Protein AF-A0A0A9W1U1-F1 (afdb_monomer_lite)

Structure (mmCIF, N/CA/C/O backbone):
data_AF-A0A0A9W1U1-F1
#
_entry.id   AF-A0A0A9W1U1-F1
#
loop_
_atom_site.group_PDB
_atom_site.id
_atom_site.type_symbol
_atom_site.label_atom_id
_atom_site.label_alt_id
_atom_site.label_comp_id
_atom_si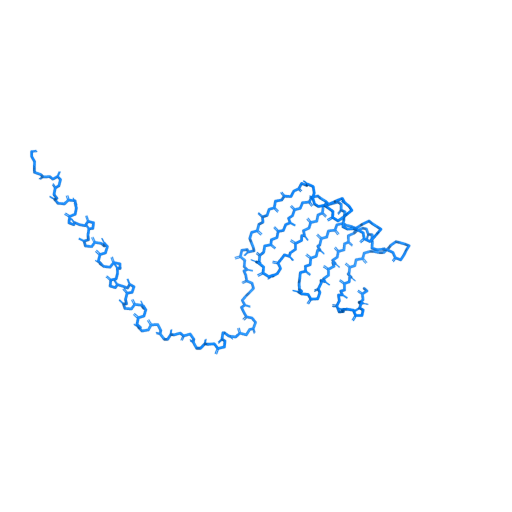te.label_asym_id
_atom_site.label_entity_id
_atom_site.label_seq_id
_atom_site.pdbx_PDB_ins_code
_atom_site.Cartn_x
_atom_site.Cartn_y
_atom_site.Cartn_z
_atom_site.occupancy
_atom_site.B_iso_or_equiv
_atom_site.auth_seq_id
_atom_site.auth_comp_id
_atom_site.auth_asym_id
_atom_site.auth_atom_id
_atom_site.pdbx_PDB_model_num
ATOM 1 N N . MET A 1 1 ? -5.567 1.211 -14.282 1.00 92.06 1 MET A N 1
ATOM 2 C CA . MET A 1 1 ? -5.688 -0.222 -14.624 1.00 92.06 1 MET A CA 1
ATOM 3 C C . MET A 1 1 ? -6.466 -0.933 -13.531 1.00 92.06 1 MET A C 1
ATOM 5 O O . MET A 1 1 ? -6.040 -0.887 -12.383 1.00 92.06 1 MET A O 1
ATOM 9 N N . TRP A 1 2 ? -7.588 -1.561 -13.879 1.00 95.44 2 TRP A N 1
ATOM 10 C CA . TRP A 1 2 ? -8.345 -2.432 -12.977 1.00 95.44 2 TRP A CA 1
ATOM 11 C C . TRP A 1 2 ? -7.936 -3.881 -13.218 1.00 95.44 2 TRP A C 1
ATOM 13 O O . TRP A 1 2 ? -7.803 -4.301 -14.366 1.00 95.44 2 TRP A O 1
ATOM 23 N N . TYR A 1 3 ? -7.729 -4.633 -12.146 1.00 93.00 3 TYR A N 1
ATOM 24 C CA . TYR A 1 3 ? -7.336 -6.035 -12.207 1.00 93.00 3 TYR A CA 1
ATOM 25 C C . TYR A 1 3 ? -8.521 -6.943 -11.865 1.00 93.00 3 TYR A C 1
ATOM 27 O O . TYR A 1 3 ? -9.440 -6.553 -11.144 1.00 93.00 3 TYR A O 1
ATOM 35 N N . ALA A 1 4 ? -8.495 -8.185 -12.358 1.00 94.50 4 ALA A N 1
ATOM 36 C CA . ALA A 1 4 ? -9.570 -9.159 -12.139 1.00 94.50 4 ALA A CA 1
ATOM 37 C C . ALA A 1 4 ? -9.830 -9.456 -10.647 1.00 94.50 4 ALA A C 1
ATOM 39 O O . ALA A 1 4 ? -10.953 -9.752 -10.247 1.00 94.50 4 ALA A O 1
ATOM 40 N N . ASN A 1 5 ? -8.804 -9.315 -9.805 1.00 92.19 5 ASN A N 1
ATOM 41 C CA . ASN A 1 5 ? -8.876 -9.457 -8.347 1.00 92.19 5 ASN A CA 1
ATOM 42 C C . ASN A 1 5 ? -9.464 -8.219 -7.630 1.00 92.19 5 ASN A C 1
ATOM 44 O O . ASN A 1 5 ? -9.359 -8.125 -6.408 1.00 92.19 5 ASN A O 1
ATOM 48 N N . LYS A 1 6 ? -10.059 -7.269 -8.368 1.00 94.62 6 LYS A N 1
ATOM 49 C CA . LYS A 1 6 ? -10.633 -6.013 -7.855 1.00 94.62 6 LYS A CA 1
ATOM 50 C C . LYS A 1 6 ? -9.614 -5.060 -7.220 1.00 94.62 6 LYS A C 1
ATOM 52 O O . LYS A 1 6 ? -10.016 -4.077 -6.603 1.00 94.62 6 LYS A O 1
ATOM 57 N N . THR A 1 7 ? -8.312 -5.308 -7.375 1.00 96.25 7 THR A N 1
ATOM 58 C CA . THR A 1 7 ? -7.300 -4.283 -7.101 1.00 96.25 7 THR A CA 1
ATOM 59 C C . THR A 1 7 ? -7.230 -3.327 -8.280 1.00 96.25 7 THR A C 1
ATOM 61 O O . THR A 1 7 ? -7.593 -3.675 -9.409 1.00 96.25 7 THR A O 1
ATOM 64 N N . TYR A 1 8 ? -6.735 -2.120 -8.050 1.00 97.31 8 TYR A N 1
ATOM 65 C CA . TYR A 1 8 ? -6.488 -1.194 -9.143 1.00 97.31 8 TYR A CA 1
ATOM 66 C C . TYR A 1 8 ? -5.228 -0.378 -8.914 1.00 97.31 8 TYR A C 1
ATOM 68 O O . TYR A 1 8 ? -4.794 -0.150 -7.786 1.00 97.31 8 TYR A O 1
ATOM 76 N N . TYR A 1 9 ? -4.651 0.042 -10.031 1.00 97.44 9 TYR A N 1
ATOM 77 C CA . TYR A 1 9 ? -3.533 0.962 -10.078 1.00 97.44 9 TYR A CA 1
ATOM 78 C C . TYR A 1 9 ? -3.922 2.213 -10.854 1.00 97.44 9 TYR A C 1
ATOM 80 O O . TYR A 1 9 ? -4.486 2.126 -11.951 1.00 97.44 9 TYR A O 1
ATOM 88 N N . GLU A 1 10 ? -3.568 3.361 -10.307 1.00 97.81 10 GLU A N 1
ATOM 89 C CA . GLU A 1 10 ? -3.708 4.675 -10.912 1.00 97.81 10 GLU A CA 1
ATOM 90 C C . GLU A 1 10 ? -2.347 5.367 -10.867 1.00 97.81 10 GLU A C 1
ATOM 92 O O . GLU A 1 10 ? -1.801 5.610 -9.796 1.00 97.81 10 GLU A O 1
ATOM 97 N N . GLY A 1 11 ? -1.765 5.658 -12.023 1.00 96.88 11 GLY A N 1
ATOM 98 C CA . GLY A 1 11 ? -0.430 6.237 -12.092 1.00 96.88 11 GLY A CA 1
ATOM 99 C C . GLY A 1 11 ? 0.207 6.031 -13.451 1.00 96.88 11 GLY A C 1
ATOM 100 O O . GLY A 1 11 ? -0.455 5.617 -14.410 1.00 96.88 11 GLY A O 1
ATOM 101 N N . ASN A 1 12 ? 1.501 6.318 -13.520 1.00 96.25 12 ASN A N 1
ATOM 102 C CA . ASN A 1 12 ? 2.233 6.267 -14.773 1.00 96.25 12 ASN A CA 1
ATOM 103 C C . ASN A 1 12 ? 2.650 4.829 -15.117 1.00 96.25 12 ASN A C 1
ATOM 105 O O . ASN A 1 12 ? 2.901 3.979 -14.259 1.00 96.25 12 ASN A O 1
ATOM 109 N N . PHE A 1 13 ? 2.741 4.569 -16.417 1.00 96.94 13 PHE A N 1
ATOM 110 C CA . PHE A 1 13 ? 3.201 3.299 -16.958 1.00 96.94 13 PHE A CA 1
ATOM 111 C C . PHE A 1 13 ? 4.421 3.523 -17.844 1.00 96.94 13 PHE A C 1
ATOM 113 O O . PHE A 1 13 ? 4.514 4.527 -18.548 1.00 96.94 13 PHE A O 1
ATOM 120 N N . TYR A 1 14 ? 5.344 2.566 -17.823 1.00 97.44 14 TYR A N 1
ATOM 121 C CA . TYR A 1 14 ? 6.471 2.484 -18.743 1.00 97.44 14 TYR A CA 1
ATOM 122 C C . TYR A 1 14 ? 6.710 1.016 -19.106 1.00 97.44 14 TYR A C 1
ATOM 124 O O . TYR A 1 14 ? 6.876 0.185 -18.213 1.00 97.44 14 TYR A O 1
ATOM 132 N N . ASN A 1 15 ? 6.710 0.691 -20.404 1.00 96.50 15 ASN A N 1
ATOM 133 C CA . ASN A 1 15 ? 6.793 -0.684 -20.921 1.00 96.50 15 ASN A CA 1
ATOM 134 C C . ASN A 1 15 ? 5.796 -1.642 -20.240 1.00 96.50 15 ASN A C 1
ATOM 136 O O . ASN A 1 15 ? 6.197 -2.681 -19.716 1.00 96.50 15 ASN A O 1
ATOM 140 N N . ASP A 1 16 ? 4.520 -1.247 -20.179 1.00 95.69 16 ASP A N 1
ATOM 141 C CA . ASP A 1 16 ? 3.422 -1.995 -19.537 1.00 95.69 16 ASP A CA 1
ATOM 142 C C . ASP A 1 16 ? 3.623 -2.305 -18.044 1.00 95.69 16 ASP A C 1
ATOM 144 O O . ASP A 1 16 ? 2.928 -3.140 -17.461 1.00 95.69 16 ASP A O 1
ATOM 148 N N . LYS A 1 17 ? 4.558 -1.606 -17.393 1.00 97.25 17 LYS A N 1
ATOM 149 C CA . LYS A 1 17 ? 4.834 -1.724 -15.961 1.00 97.25 17 LYS A CA 1
ATOM 150 C C . LYS A 1 17 ? 4.529 -0.425 -15.234 1.00 97.25 17 LYS A C 1
ATOM 152 O O . LYS A 1 17 ? 4.713 0.654 -15.793 1.00 97.25 17 LYS A O 1
ATOM 157 N N . HIS A 1 18 ? 4.125 -0.519 -13.969 1.00 97.62 18 HIS A N 1
ATOM 158 C CA . HIS A 1 18 ? 4.000 0.638 -13.080 1.00 97.62 18 HIS A CA 1
ATOM 159 C C . HIS A 1 18 ? 5.348 1.332 -12.961 1.00 97.62 18 HIS A C 1
ATOM 161 O O . HIS A 1 18 ? 6.375 0.687 -12.703 1.00 97.62 18 HIS A O 1
ATOM 167 N N . HIS A 1 19 ? 5.341 2.643 -13.154 1.00 98.25 19 HIS A N 1
ATOM 168 C CA . HIS A 1 19 ? 6.543 3.456 -13.123 1.00 98.25 19 HIS A CA 1
ATOM 169 C C . HIS A 1 19 ? 6.213 4.879 -12.668 1.00 98.25 19 HIS A C 1
ATOM 171 O O . HIS A 1 19 ? 5.088 5.332 -12.830 1.00 98.25 19 HIS A O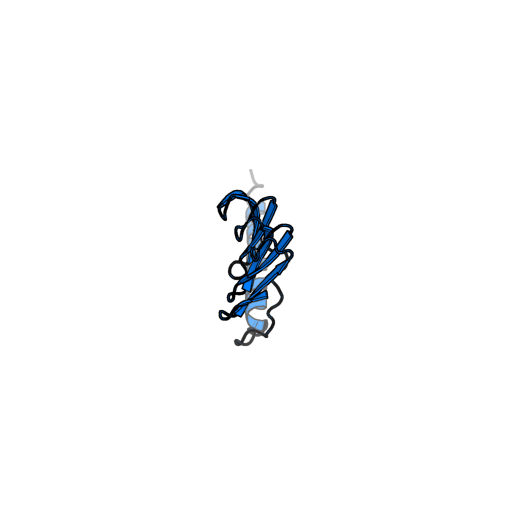 1
ATOM 177 N N . GLY A 1 20 ? 7.179 5.612 -12.117 1.00 97.56 20 GLY A N 1
ATOM 178 C CA . GLY A 1 20 ? 6.956 6.983 -11.655 1.00 97.56 20 GLY A CA 1
ATOM 179 C C . GLY A 1 20 ? 5.996 7.039 -10.465 1.00 97.56 20 GLY A C 1
ATOM 180 O O . GLY A 1 20 ? 6.015 6.162 -9.614 1.00 97.56 20 GLY A O 1
ATOM 181 N N . ARG A 1 21 ? 5.163 8.076 -10.359 1.00 97.88 21 ARG A N 1
ATOM 182 C CA . ARG A 1 21 ? 4.230 8.219 -9.227 1.00 97.88 21 ARG A CA 1
ATOM 183 C C . ARG A 1 21 ? 2.930 7.464 -9.486 1.00 97.88 21 ARG A C 1
ATOM 185 O O . ARG A 1 21 ? 2.377 7.545 -10.581 1.00 97.88 21 ARG A O 1
ATOM 192 N N . GLY A 1 22 ? 2.426 6.778 -8.463 1.00 97.88 22 GLY A N 1
ATOM 193 C CA . GLY A 1 22 ? 1.160 6.064 -8.557 1.00 97.88 22 GLY A CA 1
ATOM 194 C C . GLY A 1 22 ? 0.560 5.638 -7.222 1.00 97.88 22 GLY A C 1
ATOM 195 O O . GLY A 1 22 ? 1.235 5.544 -6.193 1.00 97.88 22 GLY A O 1
ATOM 196 N N . LEU A 1 23 ? -0.734 5.357 -7.286 1.00 97.88 23 LEU A N 1
ATOM 197 C CA . LEU A 1 23 ? -1.594 4.795 -6.262 1.00 97.88 23 LEU A CA 1
ATOM 198 C C . LEU A 1 23 ? -1.923 3.349 -6.643 1.00 97.88 23 LEU A C 1
ATOM 200 O O . LEU A 1 23 ? -2.448 3.085 -7.721 1.00 97.88 23 LEU A O 1
ATOM 204 N N . PHE A 1 24 ? -1.677 2.417 -5.731 1.00 98.00 24 PHE A N 1
ATOM 205 C CA . PHE A 1 24 ? -2.168 1.046 -5.838 1.00 98.00 24 PHE A CA 1
ATOM 206 C C . PHE A 1 24 ? -3.102 0.757 -4.675 1.00 98.00 24 PHE A C 1
ATOM 208 O O . PHE A 1 24 ? -2.706 0.903 -3.517 1.00 98.00 24 PHE A O 1
ATOM 215 N N . VAL A 1 25 ? -4.324 0.332 -4.978 1.00 97.50 25 VAL A N 1
ATOM 216 C CA . VAL A 1 25 ? -5.338 -0.025 -3.984 1.00 97.50 25 VAL A CA 1
ATOM 217 C C . VAL A 1 25 ? -5.592 -1.520 -4.035 1.00 97.50 25 VAL A C 1
ATOM 219 O O . VAL A 1 25 ? -5.953 -2.081 -5.073 1.00 97.50 25 VAL A O 1
ATOM 222 N N . TYR A 1 26 ? -5.392 -2.158 -2.888 1.00 96.12 26 TYR A N 1
ATOM 223 C CA . TYR A 1 26 ? -5.633 -3.573 -2.668 1.00 96.12 26 TYR A CA 1
ATOM 224 C C . TYR A 1 26 ? -7.113 -3.821 -2.357 1.00 96.12 26 TYR A C 1
ATOM 226 O O . TYR A 1 26 ? -7.837 -2.941 -1.896 1.00 96.12 26 TYR A O 1
ATOM 234 N N . VAL A 1 27 ? -7.562 -5.059 -2.561 1.00 95.31 27 VAL A N 1
ATOM 235 C CA . VAL A 1 27 ? -8.965 -5.458 -2.369 1.00 95.31 27 VAL A CA 1
ATOM 236 C C . VAL A 1 27 ? -9.427 -5.306 -0.918 1.00 95.31 27 VAL A C 1
ATOM 238 O O . VAL A 1 27 ? -10.596 -5.043 -0.662 1.00 95.31 27 VAL A O 1
ATOM 241 N N . ASN A 1 28 ? -8.502 -5.424 0.035 1.00 91.38 28 ASN A N 1
ATOM 242 C CA . ASN A 1 28 ? -8.759 -5.223 1.461 1.00 91.38 28 ASN A CA 1
ATOM 243 C C . ASN A 1 28 ? -8.787 -3.736 1.868 1.00 91.38 28 ASN A C 1
ATOM 245 O O . ASN A 1 28 ? -8.852 -3.429 3.053 1.00 91.38 28 ASN A O 1
ATOM 249 N N . GLY A 1 29 ? -8.695 -2.813 0.909 1.00 92.44 29 GLY A N 1
ATOM 250 C CA . GLY A 1 29 ? -8.675 -1.373 1.145 1.00 92.44 29 GLY A CA 1
ATOM 251 C C . GLY A 1 29 ? -7.296 -0.809 1.479 1.00 92.44 29 GLY A C 1
ATOM 252 O O . GLY A 1 29 ? -7.115 0.407 1.361 1.00 92.44 29 GLY A O 1
ATOM 253 N N . ASN A 1 30 ? -6.310 -1.649 1.827 1.00 95.00 30 ASN A N 1
ATOM 254 C CA . ASN A 1 30 ? -4.930 -1.189 1.969 1.00 95.00 30 ASN A CA 1
ATOM 255 C C . ASN A 1 30 ? -4.499 -0.508 0.677 1.00 95.00 30 ASN A C 1
ATOM 257 O O . ASN A 1 30 ? -4.965 -0.839 -0.416 1.00 95.00 30 ASN A O 1
ATOM 261 N N . ARG A 1 31 ? -3.600 0.462 0.789 1.00 97.00 31 ARG A N 1
ATOM 262 C CA . ARG A 1 31 ? -3.133 1.182 -0.392 1.00 97.00 31 ARG A CA 1
ATOM 263 C C . ARG A 1 31 ? -1.708 1.653 -0.237 1.00 97.00 31 ARG A C 1
ATOM 265 O O . ARG A 1 31 ? -1.269 1.973 0.862 1.00 97.00 31 ARG A O 1
ATOM 272 N N . TYR A 1 32 ? -1.012 1.729 -1.357 1.00 97.94 32 TYR A N 1
ATOM 273 C CA . TYR A 1 32 ? 0.297 2.348 -1.453 1.00 97.94 32 TYR A CA 1
ATOM 274 C C . TYR A 1 32 ? 0.216 3.579 -2.345 1.00 97.94 32 TYR A C 1
ATOM 276 O O . TYR A 1 32 ? -0.346 3.510 -3.435 1.00 97.94 32 TYR A O 1
ATOM 284 N N . ILE A 1 33 ? 0.799 4.681 -1.886 1.00 98.00 33 ILE A N 1
ATOM 285 C CA . ILE A 1 33 ? 0.944 5.925 -2.639 1.00 98.00 33 ILE A CA 1
ATOM 286 C C . ILE A 1 33 ? 2.420 6.277 -2.637 1.00 98.00 33 ILE A C 1
ATOM 288 O O . ILE A 1 33 ? 2.994 6.498 -1.573 1.00 98.00 33 ILE A O 1
ATOM 292 N N . GLY A 1 34 ? 3.042 6.345 -3.804 1.00 97.81 34 GLY A N 1
ATOM 293 C CA . GLY A 1 34 ? 4.465 6.648 -3.873 1.00 97.81 34 GLY A CA 1
ATOM 294 C C . GLY A 1 34 ? 5.046 6.451 -5.253 1.00 97.81 34 GLY A C 1
ATOM 295 O O . GLY A 1 34 ? 4.328 6.449 -6.258 1.00 97.81 34 GLY A O 1
ATOM 296 N N . GLU A 1 35 ? 6.362 6.310 -5.285 1.00 98.19 35 GLU A N 1
ATOM 297 C CA . GLU A 1 35 ? 7.091 6.011 -6.504 1.00 98.19 35 GLU A CA 1
ATOM 298 C C . GLU A 1 35 ? 7.065 4.509 -6.824 1.00 98.19 35 GLU A C 1
ATOM 300 O O . GLU A 1 35 ? 6.973 3.630 -5.967 1.00 98.19 35 GLU A O 1
ATOM 305 N N . TRP A 1 36 ? 7.123 4.216 -8.113 1.00 98.38 36 TRP A N 1
ATOM 306 C CA . TRP A 1 36 ? 7.062 2.892 -8.694 1.00 98.38 36 TRP A CA 1
ATOM 307 C C . TRP A 1 36 ? 8.193 2.749 -9.694 1.00 98.38 36 TRP A C 1
ATOM 309 O O . TRP A 1 36 ? 8.502 3.669 -10.455 1.00 98.38 36 TRP A O 1
ATOM 319 N N . ASN A 1 37 ? 8.794 1.568 -9.728 1.00 98.06 37 ASN A N 1
ATOM 320 C CA . ASN A 1 37 ? 9.769 1.216 -10.739 1.00 98.06 37 ASN A CA 1
ATOM 321 C C . ASN A 1 37 ? 9.594 -0.248 -11.141 1.00 98.06 37 ASN A C 1
ATOM 323 O O . ASN A 1 37 ? 9.807 -1.152 -10.334 1.00 98.06 37 ASN A O 1
ATOM 327 N N . ALA A 1 38 ? 9.216 -0.476 -12.400 1.00 96.81 38 ALA A N 1
ATOM 328 C CA . ALA A 1 38 ? 9.077 -1.801 -12.992 1.00 96.81 38 ALA A CA 1
ATOM 329 C C . ALA A 1 38 ? 8.144 -2.736 -12.192 1.00 96.81 38 ALA A C 1
ATOM 331 O O . ALA A 1 38 ? 8.496 -3.890 -11.967 1.00 96.81 38 ALA A O 1
ATOM 332 N N . ASN A 1 39 ? 6.957 -2.240 -11.808 1.00 97.50 39 ASN A N 1
ATOM 333 C CA . ASN A 1 39 ? 5.944 -2.906 -10.960 1.00 97.50 39 ASN A CA 1
ATOM 334 C C . ASN A 1 39 ? 6.264 -3.007 -9.465 1.00 97.50 39 ASN A C 1
ATOM 336 O O . ASN A 1 39 ? 5.426 -3.497 -8.714 1.00 97.50 39 ASN A O 1
ATOM 340 N N . TYR A 1 40 ? 7.419 -2.523 -9.018 1.00 97.94 40 TYR A N 1
ATOM 341 C CA . TYR A 1 40 ? 7.765 -2.528 -7.602 1.00 97.94 40 TYR A CA 1
ATOM 342 C C . TYR A 1 40 ? 7.589 -1.148 -6.982 1.00 97.94 40 TYR A C 1
ATOM 344 O O . TYR A 1 40 ? 7.913 -0.137 -7.612 1.00 97.94 40 TYR A O 1
ATOM 352 N N . LYS A 1 41 ? 7.170 -1.108 -5.717 1.00 97.81 41 LYS A N 1
ATOM 353 C CA . LYS A 1 41 ? 7.232 0.098 -4.888 1.00 97.81 41 LYS A CA 1
ATOM 354 C C . LYS A 1 41 ? 8.690 0.530 -4.762 1.00 97.81 41 LYS A C 1
ATOM 356 O O . LYS A 1 41 ? 9.571 -0.280 -4.435 1.00 97.81 41 LYS A O 1
ATOM 361 N N . HIS A 1 42 ? 8.950 1.799 -5.038 1.00 98.00 42 HIS A N 1
ATOM 362 C CA . HIS A 1 42 ? 10.287 2.373 -5.050 1.00 98.00 42 HIS A CA 1
ATOM 363 C C . HIS A 1 42 ? 10.278 3.799 -4.492 1.00 98.00 42 HIS A C 1
ATOM 365 O O . HIS A 1 42 ? 9.211 4.347 -4.248 1.00 98.00 42 HIS A O 1
ATOM 371 N N . GLY A 1 43 ? 11.455 4.385 -4.265 1.00 97.56 43 GLY A N 1
ATOM 372 C CA . GLY A 1 43 ? 11.589 5.784 -3.857 1.00 97.56 43 GLY A CA 1
ATOM 373 C C . GLY A 1 43 ? 10.810 6.119 -2.584 1.00 97.56 43 GLY A C 1
ATOM 374 O O . GLY A 1 43 ? 10.623 5.275 -1.706 1.00 97.56 43 GLY A O 1
ATOM 375 N N . PHE A 1 44 ? 10.346 7.360 -2.460 1.00 98.00 44 PHE A N 1
ATOM 376 C CA . PHE A 1 44 ? 9.517 7.754 -1.322 1.00 98.00 44 PHE A CA 1
ATOM 377 C C . PHE A 1 44 ? 8.057 7.329 -1.510 1.00 98.00 44 PHE A C 1
ATOM 379 O O . PHE A 1 44 ? 7.456 7.528 -2.567 1.00 98.00 44 PHE A O 1
ATOM 386 N N . GLY A 1 45 ? 7.461 6.774 -0.452 1.00 97.50 45 GLY A N 1
ATOM 387 C CA . GLY A 1 45 ? 6.061 6.369 -0.477 1.00 97.50 45 GLY A CA 1
ATOM 388 C C . GLY A 1 45 ? 5.458 6.089 0.893 1.00 97.50 45 GLY A C 1
ATOM 389 O O . GLY A 1 45 ? 6.156 5.903 1.893 1.00 97.50 45 GLY A O 1
ATOM 390 N N . ALA A 1 46 ? 4.131 6.040 0.912 1.00 97.44 46 ALA A N 1
ATOM 391 C CA . ALA A 1 46 ? 3.293 5.786 2.068 1.00 97.44 46 ALA A CA 1
ATOM 392 C C . ALA A 1 46 ? 2.410 4.557 1.825 1.00 97.44 46 ALA A C 1
ATOM 394 O O . ALA A 1 46 ? 1.665 4.491 0.846 1.00 97.44 46 ALA A O 1
ATOM 395 N N . TYR A 1 47 ? 2.471 3.597 2.741 1.00 97.25 47 TYR A N 1
ATOM 396 C CA . TYR A 1 47 ? 1.583 2.446 2.783 1.00 97.25 47 TYR A CA 1
ATOM 397 C C . TYR A 1 47 ? 0.549 2.633 3.893 1.00 97.25 47 TYR A C 1
ATOM 399 O O . TYR A 1 47 ? 0.899 2.863 5.048 1.00 97.25 47 TYR A O 1
ATOM 407 N N . TYR A 1 48 ? -0.725 2.535 3.537 1.00 95.38 48 TYR A N 1
ATOM 408 C CA . TYR A 1 48 ? -1.861 2.700 4.432 1.00 95.38 48 TYR A CA 1
ATOM 409 C C . TYR A 1 48 ? -2.402 1.319 4.797 1.00 95.38 48 TYR A C 1
ATOM 411 O O . TYR A 1 48 ? -2.933 0.609 3.938 1.00 95.38 48 TYR A O 1
ATOM 419 N N . TYR A 1 49 ? -2.277 0.976 6.074 1.00 92.88 49 TYR A N 1
ATOM 420 C CA . TYR A 1 49 ? -2.890 -0.185 6.706 1.00 92.88 49 TYR A CA 1
ATOM 421 C C . TYR A 1 49 ? -4.290 0.225 7.163 1.00 92.88 49 TYR A C 1
ATOM 423 O O . TYR A 1 49 ? -4.463 0.889 8.187 1.00 92.88 49 TYR A O 1
ATOM 431 N N . MET A 1 50 ? -5.295 -0.067 6.338 1.00 89.12 50 MET A N 1
ATOM 432 C CA . MET A 1 50 ? -6.677 0.349 6.595 1.00 89.12 50 MET A CA 1
ATOM 433 C C . MET A 1 50 ? -7.338 -0.462 7.710 1.00 89.12 50 MET A C 1
ATOM 435 O O . MET A 1 50 ? -8.267 0.027 8.345 1.00 89.12 50 MET A O 1
ATOM 439 N N . ASP A 1 51 ? -6.841 -1.668 7.965 1.00 87.12 51 ASP A N 1
ATOM 440 C CA . ASP A 1 51 ? -7.242 -2.544 9.062 1.00 87.12 51 ASP A CA 1
ATOM 441 C C . ASP A 1 51 ? -6.826 -1.988 10.432 1.00 87.12 51 ASP A C 1
ATOM 443 O O . ASP A 1 51 ? -7.656 -1.874 11.334 1.00 87.12 51 ASP A O 1
ATOM 447 N N . SER A 1 52 ? -5.559 -1.596 10.586 1.00 87.19 52 SER A N 1
ATOM 448 C CA . SER A 1 52 ? -5.036 -1.050 11.844 1.00 87.19 52 SER A CA 1
ATOM 449 C C . SER A 1 52 ? -5.222 0.464 11.972 1.00 87.19 52 SER A C 1
ATOM 451 O O . SER A 1 52 ? -5.139 1.011 13.072 1.00 87.19 52 SER A O 1
ATOM 453 N N . GLY A 1 53 ? -5.500 1.156 10.864 1.00 88.56 53 GLY A N 1
ATOM 454 C CA . GLY A 1 53 ? -5.530 2.615 10.821 1.00 88.56 53 GLY A CA 1
ATOM 455 C C . GLY A 1 53 ? -4.135 3.228 10.937 1.00 88.56 53 GLY A C 1
ATOM 456 O O . GLY A 1 53 ? -3.997 4.327 11.468 1.00 88.56 53 GLY A O 1
ATOM 457 N N . GLN A 1 54 ? -3.106 2.529 10.460 1.00 90.06 54 GLN A N 1
ATOM 458 C CA . GLN A 1 54 ? -1.716 2.975 10.514 1.00 90.06 54 GLN A CA 1
ATOM 459 C C . GLN A 1 54 ? -1.192 3.347 9.131 1.00 90.06 54 GLN A C 1
ATOM 461 O O . GLN A 1 54 ? -1.639 2.839 8.102 1.00 90.06 54 GLN A O 1
ATOM 466 N N . ILE A 1 55 ? -0.208 4.238 9.102 1.00 93.69 55 ILE A N 1
ATOM 467 C CA . ILE A 1 55 ? 0.500 4.633 7.891 1.00 93.69 55 ILE A CA 1
ATOM 468 C C . ILE A 1 55 ? 1.989 4.391 8.101 1.00 93.69 55 ILE A C 1
ATOM 470 O O . ILE A 1 55 ? 2.581 4.925 9.036 1.00 93.69 55 ILE A O 1
ATOM 474 N N . GLN A 1 56 ? 2.596 3.632 7.194 1.00 95.88 56 GLN A N 1
ATOM 475 C CA . GLN A 1 56 ? 4.042 3.490 7.086 1.00 95.88 56 GLN A CA 1
ATOM 476 C C . GLN A 1 56 ? 4.552 4.398 5.981 1.00 95.88 56 GLN A C 1
ATOM 478 O O . GLN A 1 56 ? 4.280 4.163 4.804 1.00 95.88 56 GLN A O 1
ATOM 483 N N . MET A 1 57 ? 5.301 5.428 6.348 1.00 96.31 57 MET A N 1
ATOM 484 C CA . MET A 1 57 ? 5.926 6.340 5.396 1.00 96.31 57 MET A CA 1
ATOM 485 C C . MET A 1 57 ? 7.423 6.097 5.377 1.00 96.31 57 MET A C 1
ATOM 487 O O . MET A 1 57 ? 8.029 5.925 6.431 1.00 96.31 57 MET A O 1
ATOM 491 N N . GLY A 1 58 ? 8.030 6.090 4.197 1.00 96.69 58 GLY A N 1
ATOM 492 C CA . GLY A 1 58 ? 9.461 5.865 4.104 1.00 96.69 58 GLY A CA 1
ATOM 493 C C . GLY A 1 58 ? 9.986 5.714 2.690 1.00 96.69 58 GLY A C 1
ATOM 494 O O . GLY A 1 58 ? 9.286 5.977 1.710 1.00 96.69 58 GLY A O 1
ATOM 495 N N . HIS A 1 59 ? 11.238 5.274 2.613 1.00 98.00 59 HIS A N 1
ATOM 496 C CA . HIS A 1 59 ? 11.911 4.943 1.365 1.00 98.00 59 HIS A CA 1
ATOM 497 C C . HIS A 1 59 ? 11.780 3.446 1.045 1.00 98.00 59 HIS A C 1
ATOM 499 O O . HIS A 1 59 ? 12.013 2.599 1.911 1.00 98.00 59 HIS A O 1
ATOM 505 N N . TRP A 1 60 ? 11.436 3.124 -0.199 1.00 97.69 60 TRP A N 1
ATOM 506 C CA . TRP A 1 60 ? 11.135 1.784 -0.692 1.00 97.69 60 TRP A CA 1
ATOM 507 C C . TRP A 1 60 ? 12.136 1.357 -1.768 1.00 97.69 60 TRP A C 1
ATOM 509 O O . TRP A 1 60 ? 12.493 2.120 -2.664 1.00 97.69 60 TRP A O 1
ATOM 519 N N . ILE A 1 61 ? 12.583 0.107 -1.709 1.00 97.69 61 ILE A N 1
ATOM 520 C CA . ILE A 1 61 ? 13.487 -0.502 -2.683 1.00 97.69 61 ILE A CA 1
ATOM 521 C C . ILE A 1 61 ? 12.941 -1.884 -3.024 1.00 97.69 61 ILE A C 1
ATOM 523 O O . ILE A 1 61 ? 13.023 -2.795 -2.208 1.00 97.69 61 ILE A O 1
ATOM 527 N N . LYS A 1 62 ? 12.390 -2.040 -4.236 1.00 96.62 62 LYS A N 1
ATOM 528 C CA . LYS A 1 62 ? 11.829 -3.309 -4.725 1.00 96.62 62 LYS A CA 1
ATOM 529 C C . LYS A 1 62 ? 10.842 -3.930 -3.724 1.00 96.62 62 LYS A C 1
ATOM 531 O O . LYS A 1 62 ? 11.043 -5.049 -3.277 1.00 96.62 62 LYS A O 1
ATOM 536 N N . ASP A 1 63 ? 9.826 -3.163 -3.327 1.00 96.94 63 ASP A N 1
ATOM 537 C CA . ASP A 1 63 ? 8.824 -3.518 -2.304 1.00 96.94 63 ASP A CA 1
ATOM 538 C C . ASP A 1 63 ? 9.296 -3.599 -0.847 1.00 96.94 63 ASP A C 1
ATOM 540 O O . ASP A 1 63 ? 8.449 -3.683 0.046 1.00 96.94 63 ASP A O 1
ATOM 544 N N . HIS A 1 64 ? 10.595 -3.476 -0.573 1.00 96.00 64 HIS A N 1
ATOM 545 C CA . HIS A 1 64 ? 11.121 -3.432 0.789 1.00 96.00 64 HIS A CA 1
ATOM 546 C C . HIS A 1 64 ? 11.229 -1.995 1.292 1.00 96.00 64 HIS A C 1
ATOM 548 O O . HIS A 1 64 ? 11.891 -1.159 0.678 1.00 96.00 64 HIS A O 1
ATOM 554 N N . CYS A 1 65 ? 10.601 -1.699 2.427 1.00 94.50 65 CYS A N 1
ATOM 555 C CA . CYS A 1 65 ? 10.746 -0.404 3.082 1.00 94.50 65 CYS A CA 1
ATOM 556 C C . CYS A 1 65 ? 12.035 -0.401 3.920 1.00 94.50 65 CYS A C 1
ATOM 558 O O . CYS A 1 65 ? 12.173 -1.233 4.813 1.00 94.50 65 CYS A O 1
ATOM 560 N N . VAL A 1 66 ? 12.983 0.492 3.616 1.00 94.56 66 VAL A N 1
ATOM 561 C CA . VAL A 1 66 ? 14.316 0.515 4.257 1.00 94.56 66 VAL A CA 1
ATOM 562 C C . VAL A 1 66 ? 14.426 1.551 5.374 1.00 94.56 66 VAL A C 1
ATOM 564 O O . VAL A 1 66 ? 14.920 1.238 6.448 1.00 94.56 66 VAL A O 1
ATOM 567 N N . ASN A 1 67 ? 13.911 2.762 5.150 1.00 91.62 67 ASN A N 1
ATOM 568 C CA . ASN A 1 67 ? 13.941 3.862 6.114 1.00 91.62 67 ASN A CA 1
ATOM 569 C C . ASN A 1 67 ? 12.517 4.367 6.280 1.00 91.62 67 ASN A C 1
ATOM 571 O O . ASN A 1 67 ? 12.037 5.107 5.420 1.00 91.62 67 ASN A O 1
ATOM 575 N N . SER A 1 68 ? 11.830 3.921 7.334 1.00 93.62 68 SER A N 1
ATOM 576 C CA . SER A 1 68 ? 10.414 4.226 7.529 1.00 93.62 68 SER A CA 1
ATOM 577 C C . SER A 1 68 ? 10.070 4.624 8.950 1.00 93.62 68 SER A C 1
ATOM 579 O O . SER A 1 68 ? 10.749 4.239 9.898 1.00 93.62 68 SER A O 1
ATOM 581 N N . TRP A 1 69 ? 8.981 5.370 9.074 1.00 92.50 69 TRP A N 1
ATOM 582 C CA . TRP A 1 69 ? 8.327 5.690 10.330 1.00 92.50 69 TRP A CA 1
ATOM 583 C C . TRP A 1 69 ? 6.838 5.358 10.239 1.00 92.50 69 TRP A C 1
ATOM 585 O O . TRP A 1 69 ? 6.212 5.451 9.178 1.00 92.50 69 TRP A O 1
ATOM 595 N N . MET A 1 70 ? 6.286 4.962 11.382 1.00 93.06 70 MET A N 1
ATOM 596 C CA . MET A 1 70 ? 4.884 4.595 11.548 1.00 93.06 70 MET A CA 1
ATOM 597 C C . MET A 1 70 ? 4.118 5.744 12.192 1.00 93.06 70 MET A C 1
ATOM 599 O O . MET A 1 70 ? 4.598 6.356 13.145 1.00 93.06 70 MET A O 1
ATOM 603 N N . ILE A 1 71 ? 2.925 6.032 11.676 1.00 88.19 71 ILE A N 1
ATOM 604 C CA . ILE A 1 71 ? 2.036 7.073 12.193 1.00 88.19 71 ILE A CA 1
ATOM 605 C C . ILE A 1 71 ? 0.617 6.511 12.261 1.00 88.19 71 ILE A C 1
ATOM 607 O O . ILE A 1 71 ? 0.130 5.939 11.285 1.00 88.19 71 ILE A O 1
ATOM 611 N N . ASP A 1 72 ? -0.072 6.718 13.379 1.00 86.88 72 ASP A N 1
ATOM 612 C CA . ASP A 1 72 ? -1.497 6.405 13.485 1.00 86.88 72 ASP A CA 1
ATOM 613 C C . ASP A 1 72 ? -2.336 7.458 12.741 1.00 86.88 72 ASP A C 1
ATOM 615 O O . ASP A 1 72 ? -2.095 8.668 12.831 1.00 86.88 72 ASP A O 1
ATOM 619 N N . MET A 1 73 ? -3.358 7.020 12.004 1.00 81.75 73 MET A N 1
ATOM 620 C CA . MET A 1 73 ? -4.294 7.929 11.345 1.00 81.75 73 MET A CA 1
ATOM 621 C C . MET A 1 73 ? -5.058 8.734 12.401 1.00 81.75 73 MET A C 1
ATOM 623 O O . MET A 1 73 ? -5.906 8.203 13.114 1.00 81.75 73 MET A O 1
ATOM 627 N N . LYS A 1 74 ? -4.795 10.047 12.457 1.00 71.81 74 LYS A N 1
ATOM 628 C CA . LYS A 1 74 ? -5.439 10.981 13.404 1.00 71.81 74 LYS A CA 1
ATOM 629 C C . LYS A 1 74 ? -6.969 10.964 13.331 1.00 71.81 74 LYS A C 1
ATOM 631 O O . LYS A 1 74 ? -7.634 11.213 14.329 1.00 71.81 74 LYS A O 1
ATOM 636 N N . TYR A 1 75 ? -7.512 10.649 12.159 1.00 63.47 75 TYR A N 1
ATOM 637 C CA . TYR A 1 75 ? -8.939 10.491 11.924 1.00 63.47 75 TYR A CA 1
ATOM 638 C C . TYR A 1 75 ? -9.175 9.077 11.395 1.00 63.47 75 TYR A C 1
ATOM 640 O O . TYR A 1 75 ? -9.104 8.843 10.188 1.00 63.47 75 TYR A O 1
ATOM 648 N N . ARG A 1 76 ? -9.437 8.115 12.291 1.00 58.03 76 ARG A N 1
ATOM 649 C CA . ARG A 1 76 ? -10.092 6.870 11.870 1.00 58.03 76 ARG A CA 1
ATOM 650 C C . ARG A 1 76 ? -11.403 7.298 11.219 1.00 58.03 76 ARG A C 1
ATOM 652 O O . ARG A 1 76 ? -12.196 7.984 11.863 1.00 58.03 76 ARG A O 1
ATOM 659 N N . GLN A 1 77 ? -11.564 6.996 9.932 1.00 54.34 77 GLN A N 1
ATOM 660 C CA . GLN A 1 77 ? -12.747 7.383 9.168 1.00 54.34 77 GLN A CA 1
ATOM 661 C C . GLN A 1 77 ? -13.991 6.998 9.976 1.00 54.34 77 GLN A C 1
ATOM 663 O O . GLN A 1 77 ? -14.082 5.882 10.490 1.00 54.34 77 GLN A O 1
ATOM 668 N N . THR A 1 78 ? -14.895 7.960 10.164 1.00 49.75 78 THR A N 1
ATOM 669 C CA . THR A 1 78 ? -16.180 7.752 10.833 1.00 49.75 78 THR A CA 1
ATOM 670 C C . THR A 1 78 ? -16.842 6.519 10.240 1.00 49.75 78 THR A C 1
ATOM 672 O O . THR A 1 78 ? -16.883 6.399 9.016 1.00 49.75 78 THR A O 1
ATOM 675 N N . ALA A 1 79 ? -17.321 5.610 11.089 1.00 46.94 79 ALA A N 1
ATOM 676 C CA . ALA A 1 79 ? -17.934 4.370 10.639 1.00 46.94 79 ALA A CA 1
ATOM 677 C C . ALA A 1 79 ? -19.012 4.671 9.584 1.00 46.94 79 ALA A C 1
ATOM 679 O O . ALA A 1 79 ? -19.945 5.430 9.839 1.00 46.94 79 ALA A O 1
ATOM 680 N N . THR A 1 80 ? -18.849 4.112 8.383 1.00 53.59 80 THR A N 1
ATOM 681 C CA . THR A 1 80 ? -19.738 4.347 7.230 1.00 53.59 80 THR A CA 1
ATOM 682 C C . THR A 1 80 ? -21.158 3.836 7.483 1.00 53.59 80 THR A C 1
ATOM 684 O O . THR A 1 80 ? -22.103 4.240 6.814 1.00 53.59 80 THR A O 1
ATOM 687 N N . SER A 1 81 ? -21.308 2.946 8.462 1.00 50.31 81 SER A N 1
ATOM 688 C CA . SER A 1 81 ? -22.578 2.476 8.994 1.00 50.31 81 SER A CA 1
ATOM 689 C C . SER A 1 81 ? -22.579 2.644 10.517 1.00 50.31 81 SER A C 1
ATOM 691 O O . SER A 1 81 ? -21.523 2.520 11.148 1.00 50.31 81 SER A O 1
ATOM 693 N N . PRO A 1 82 ? -23.737 2.961 11.124 1.00 60.44 82 PRO A N 1
ATOM 694 C CA . PRO A 1 82 ? -23.868 2.926 12.574 1.00 60.44 82 PRO A CA 1
ATOM 695 C C . PRO A 1 82 ? -23.508 1.526 13.084 1.00 60.44 82 PRO A C 1
ATOM 697 O O . PRO A 1 82 ? -23.696 0.534 12.381 1.00 60.44 82 PRO A O 1
ATOM 700 N N . THR A 1 83 ? -22.979 1.442 14.305 1.00 57.12 83 THR A N 1
ATOM 701 C CA . THR A 1 83 ? -22.726 0.148 14.946 1.00 57.12 83 THR A CA 1
ATOM 702 C C . THR A 1 83 ? -24.012 -0.678 14.949 1.00 57.12 83 THR A C 1
ATOM 704 O O . THR A 1 83 ? -25.052 -0.185 15.378 1.00 57.12 83 THR A O 1
ATOM 707 N N . GLU A 1 84 ? -23.932 -1.931 14.491 1.00 67.69 84 GLU A N 1
ATOM 708 C CA . GLU A 1 84 ? -25.055 -2.888 14.461 1.00 67.69 84 GLU A CA 1
ATOM 709 C C . GLU A 1 84 ? -25.673 -3.092 15.855 1.00 67.69 84 GLU A C 1
ATOM 711 O O . GLU A 1 84 ? -26.864 -3.352 16.008 1.00 67.69 84 GLU A O 1
ATOM 716 N N . PHE A 1 85 ? -24.860 -2.886 16.889 1.00 67.31 85 PHE A N 1
ATOM 717 C CA . PHE A 1 85 ? -25.292 -2.844 18.273 1.00 67.31 85 PHE A CA 1
ATOM 718 C C . PHE A 1 85 ? -25.740 -1.437 18.662 1.00 67.31 85 PHE A C 1
ATOM 720 O O . PHE A 1 85 ? -25.002 -0.457 18.498 1.00 67.31 85 PHE A O 1
ATOM 727 N N . SER A 1 86 ? -26.934 -1.362 19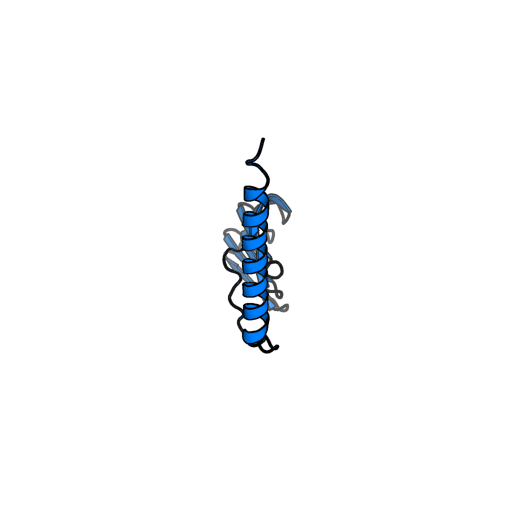.252 1.00 59.44 86 SER A N 1
ATOM 728 C CA . SER A 1 86 ? -27.465 -0.159 19.882 1.00 59.44 86 SER A CA 1
ATOM 729 C C . SER A 1 86 ? -26.432 0.415 20.845 1.00 59.44 86 SER A C 1
ATOM 731 O O . SER A 1 86 ? -25.988 -0.272 21.768 1.00 59.44 86 SER A O 1
ATOM 733 N N . ILE A 1 87 ? -26.064 1.682 20.650 1.00 60.06 87 ILE A N 1
ATOM 734 C CA . ILE A 1 87 ? -25.250 2.418 21.619 1.00 60.06 87 ILE A CA 1
ATOM 735 C C . ILE A 1 87 ? -25.983 2.322 22.967 1.00 60.06 87 ILE A C 1
ATOM 737 O O . ILE A 1 87 ? -27.130 2.774 23.039 1.00 60.06 87 ILE A O 1
ATOM 741 N N . PRO A 1 88 ? -25.377 1.736 24.020 1.00 60.06 88 PRO A N 1
ATOM 742 C CA . PRO A 1 88 ? -26.034 1.605 25.312 1.00 60.06 88 PRO A CA 1
ATOM 743 C C . PRO A 1 88 ? -26.501 2.982 25.772 1.00 60.06 88 PRO A C 1
ATOM 745 O O . PRO A 1 88 ? -25.708 3.932 25.770 1.00 60.06 88 PRO A O 1
ATOM 748 N N . GLU A 1 89 ? -27.779 3.118 26.137 1.00 63.53 89 GLU A N 1
ATOM 749 C CA . GLU A 1 89 ? -28.284 4.403 26.607 1.00 63.53 89 GLU A CA 1
ATOM 750 C C . GLU A 1 89 ? -27.406 4.891 27.763 1.00 63.53 89 GLU A C 1
ATOM 752 O O . GLU A 1 89 ? -27.206 4.203 28.767 1.00 63.53 89 GLU A O 1
ATOM 757 N N . LYS A 1 90 ? -26.882 6.112 27.613 1.00 56.09 90 LYS A N 1
ATOM 758 C CA . LYS A 1 90 ? -25.893 6.769 28.487 1.00 56.09 90 LYS A CA 1
ATOM 759 C C . LYS A 1 90 ? -26.296 6.856 29.973 1.00 56.09 90 LYS A C 1
ATOM 761 O O . LYS A 1 90 ? -25.531 7.358 30.788 1.00 56.09 90 LYS A O 1
ATOM 766 N N . SER A 1 91 ? -27.475 6.377 30.352 1.00 57.31 91 SER A N 1
ATOM 767 C CA . SER A 1 91 ? -28.070 6.461 31.682 1.00 57.31 91 SER A CA 1
ATOM 768 C C . SER A 1 91 ? -27.242 5.782 32.782 1.00 57.31 91 SER A C 1
ATOM 770 O O . SER A 1 91 ? -26.956 6.412 33.802 1.00 57.31 91 SER A O 1
ATOM 772 N N . GLN A 1 92 ? -26.820 4.525 32.604 1.00 60.22 92 GLN A N 1
ATOM 773 C CA . GLN A 1 92 ? -26.132 3.789 33.677 1.00 60.22 92 GLN A CA 1
ATOM 774 C C . GLN A 1 92 ? -24.635 4.104 33.738 1.00 60.22 92 GLN A C 1
ATOM 776 O O . GLN A 1 92 ? -24.109 4.386 34.816 1.00 60.22 92 GLN A O 1
ATOM 781 N N . PHE A 1 93 ? -23.967 4.157 32.583 1.00 62.62 93 PHE A N 1
ATOM 782 C CA . PHE A 1 93 ? -22.525 4.400 32.516 1.00 62.62 93 PHE A CA 1
ATOM 783 C C . PHE A 1 93 ? -22.149 5.805 33.003 1.00 62.62 93 PHE A C 1
ATOM 785 O O . PHE A 1 93 ? -21.221 5.958 33.793 1.00 62.62 93 PHE A O 1
ATOM 792 N N . VAL A 1 94 ? -22.912 6.840 32.627 1.00 64.25 94 VAL A N 1
ATOM 793 C CA . VAL A 1 94 ? -22.638 8.214 33.083 1.00 64.25 94 VAL A CA 1
ATOM 794 C C . VAL A 1 94 ? -22.873 8.356 34.587 1.00 64.25 94 VAL A C 1
ATOM 796 O O . VAL A 1 94 ? -22.106 9.047 35.257 1.00 64.25 94 VAL A O 1
ATOM 799 N N . LYS A 1 95 ? -23.887 7.685 35.152 1.00 69.12 95 LYS A N 1
ATOM 800 C CA . LYS A 1 95 ? -24.115 7.672 36.609 1.00 69.12 95 LYS A CA 1
ATOM 801 C C . LYS A 1 95 ? -22.966 6.986 37.348 1.00 69.12 95 LYS A C 1
ATOM 803 O O . LYS A 1 95 ? -22.478 7.522 38.342 1.00 69.12 95 LYS A O 1
ATOM 808 N N . GLN A 1 96 ? -22.512 5.837 36.851 1.00 71.75 96 GLN A N 1
ATOM 809 C CA . GLN A 1 96 ? -21.411 5.086 37.452 1.00 71.75 96 GLN A CA 1
ATOM 810 C C . GLN A 1 96 ? -20.082 5.846 37.350 1.00 71.75 96 GLN A C 1
ATOM 812 O O . GLN A 1 96 ? -19.348 5.927 38.333 1.00 71.75 96 GLN A O 1
ATOM 817 N N 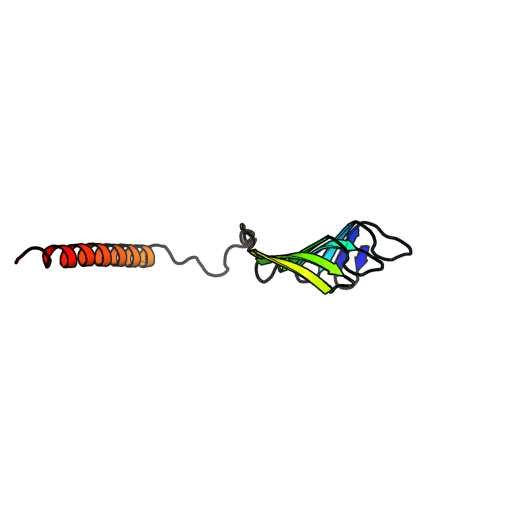. PHE A 1 97 ? -19.824 6.491 36.212 1.00 70.88 97 PHE A N 1
ATOM 818 C CA . PHE A 1 97 ? -18.634 7.310 35.993 1.00 70.88 97 PHE A CA 1
ATOM 819 C C . PHE A 1 97 ? -18.619 8.559 36.884 1.00 70.88 97 PHE A C 1
ATOM 821 O O . PHE A 1 97 ? -17.634 8.811 37.572 1.00 70.88 97 PHE A O 1
ATOM 828 N N . LYS A 1 98 ? -19.736 9.296 36.981 1.00 73.06 98 LYS A N 1
ATOM 829 C CA . LYS A 1 98 ? -19.854 10.443 37.904 1.00 73.06 98 LYS A CA 1
ATOM 830 C C . LYS A 1 98 ? -19.653 10.032 39.365 1.00 73.06 98 LYS A C 1
ATOM 832 O O . LYS A 1 98 ? -19.007 10.753 40.120 1.00 73.06 98 LYS A O 1
ATOM 837 N N . ARG A 1 99 ? -20.177 8.866 39.766 1.00 75.38 99 ARG A N 1
ATOM 838 C CA . ARG A 1 99 ? -19.958 8.310 41.111 1.00 75.38 99 ARG A CA 1
ATOM 839 C C . ARG A 1 99 ? -18.485 7.975 41.347 1.00 75.38 99 ARG A C 1
ATOM 841 O O . ARG A 1 99 ? -17.982 8.261 42.427 1.00 75.38 99 ARG A O 1
ATOM 848 N N . TYR A 1 100 ? -17.808 7.401 40.35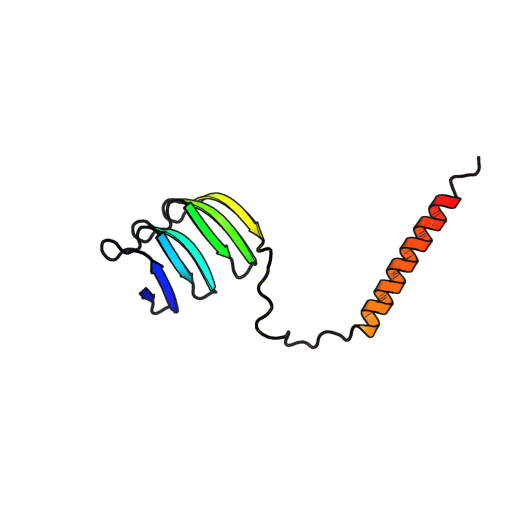6 1.00 72.25 100 TYR A N 1
ATOM 849 C CA . TYR A 1 100 ? -16.385 7.081 40.435 1.00 72.25 100 TYR A CA 1
ATOM 850 C C . TYR A 1 100 ? -15.518 8.336 40.603 1.00 72.25 100 TYR A C 1
ATOM 852 O O . TYR A 1 100 ? -14.721 8.383 41.534 1.00 72.25 100 TYR A O 1
ATOM 860 N N . ILE A 1 101 ? -15.724 9.377 39.787 1.00 75.12 101 ILE A N 1
ATOM 861 C CA . ILE A 1 101 ? -14.966 10.638 39.890 1.00 75.12 101 ILE A CA 1
ATOM 862 C C . ILE A 1 101 ? -15.149 11.282 41.271 1.00 75.12 101 ILE A C 1
ATOM 864 O O . ILE A 1 101 ? -14.168 11.604 41.936 1.00 75.12 101 ILE A O 1
ATOM 868 N N . LYS A 1 102 ? -16.389 11.336 41.773 1.00 73.00 102 LYS A N 1
ATOM 869 C CA . LYS A 1 102 ? -16.685 11.890 43.103 1.00 73.00 102 LYS A CA 1
ATOM 870 C C . LYS A 1 102 ? -16.038 11.098 44.250 1.00 73.00 102 LYS A C 1
ATOM 872 O O . LYS A 1 102 ? -15.740 11.665 45.296 1.00 73.00 102 LYS A O 1
ATOM 877 N N . LEU A 1 103 ? -15.837 9.787 44.084 1.00 75.06 103 LEU A N 1
ATOM 878 C CA . LEU A 1 103 ? -15.122 8.956 45.061 1.00 75.06 103 LEU A CA 1
ATOM 879 C C . LEU A 1 103 ? -13.606 9.203 45.041 1.00 75.06 103 LEU A C 1
ATOM 881 O O . LEU A 1 103 ? -12.977 9.065 46.086 1.00 75.06 103 LEU A O 1
ATOM 885 N N . GLN A 1 104 ? -13.029 9.574 43.895 1.00 66.25 104 GLN A N 1
ATOM 886 C CA . GLN A 1 104 ? -11.604 9.907 43.789 1.00 66.25 104 GLN A CA 1
ATOM 887 C C . GLN A 1 104 ? -11.294 11.264 44.428 1.00 66.25 104 GLN A C 1
ATOM 889 O O . GLN A 1 104 ? -10.367 11.354 45.226 1.00 66.25 104 GLN A O 1
ATOM 894 N N . GLU A 1 105 ? -12.121 12.280 44.169 1.00 71.94 105 GLU A N 1
ATOM 895 C CA . GLU A 1 105 ? -11.975 13.623 44.760 1.00 71.94 105 GLU A CA 1
ATOM 896 C C . GLU A 1 105 ? -12.079 13.583 46.293 1.00 71.94 105 GLU A C 1
ATOM 898 O O . GLU A 1 105 ? -11.253 14.139 47.013 1.00 71.94 105 GLU A O 1
ATOM 903 N N . LYS A 1 106 ? -13.032 12.806 46.823 1.00 67.50 106 LYS A N 1
ATOM 904 C CA . LYS A 1 106 ? -13.185 12.645 48.276 1.00 67.50 106 LYS A CA 1
ATOM 905 C C . LYS A 1 106 ? -12.006 11.911 48.926 1.00 67.50 106 LYS A C 1
ATOM 907 O O . LYS A 1 106 ? -11.758 12.096 50.113 1.00 67.50 106 LYS A O 1
ATOM 912 N N . ARG A 1 107 ? -11.297 11.066 48.167 1.00 58.56 107 ARG A N 1
ATOM 913 C CA . ARG A 1 107 ? -10.121 10.321 48.638 1.00 58.56 107 ARG A CA 1
ATOM 914 C C . ARG A 1 107 ? -8.872 11.206 48.660 1.00 58.56 107 ARG A C 1
ATOM 916 O O . ARG A 1 107 ? -8.068 11.055 49.575 1.00 58.56 107 ARG A O 1
ATOM 923 N N . SER A 1 108 ? -8.731 12.146 47.720 1.00 56.53 108 SER A N 1
ATOM 924 C CA . SER A 1 108 ? -7.657 13.150 47.752 1.00 56.53 108 SER A CA 1
ATOM 925 C C . SER A 1 108 ? -7.809 14.142 48.905 1.00 56.53 108 SER A C 1
ATOM 927 O O . SER A 1 108 ? -6.812 14.494 49.530 1.00 56.53 108 SER A O 1
ATOM 929 N N . ASP A 1 109 ? -9.040 14.514 49.263 1.00 57.66 109 ASP A N 1
ATOM 930 C CA . ASP A 1 109 ? -9.279 15.434 50.382 1.00 57.66 109 ASP A CA 1
ATOM 931 C C . ASP A 1 109 ? -8.947 14.794 51.739 1.00 57.66 109 ASP A C 1
ATOM 933 O O . ASP A 1 109 ? -8.391 15.444 52.618 1.00 57.66 109 ASP A O 1
ATOM 937 N N . THR A 1 110 ? -9.211 13.493 51.911 1.00 56.81 110 THR A N 1
ATOM 938 C CA . THR A 1 110 ? -8.894 12.782 53.165 1.00 56.81 110 THR A CA 1
ATOM 939 C C . THR A 1 110 ? -7.401 12.542 53.394 1.00 56.81 110 THR A C 1
ATOM 941 O O . THR A 1 110 ? -6.997 12.382 54.539 1.00 56.81 110 THR A O 1
ATOM 944 N N . VAL A 1 111 ? -6.580 12.518 52.337 1.00 55.62 111 VAL A N 1
ATOM 945 C CA . VAL A 1 111 ? -5.125 12.291 52.454 1.00 55.62 111 VAL A CA 1
ATOM 946 C C . VAL A 1 111 ? -4.380 13.580 52.823 1.00 55.62 111 VAL A C 1
ATOM 948 O O . VAL A 1 111 ? -3.370 13.520 53.517 1.00 55.62 111 VAL A O 1
ATOM 951 N N . ASN A 1 112 ? -4.907 14.748 52.443 1.00 51.00 112 ASN A N 1
ATOM 952 C CA . ASN A 1 112 ? -4.276 16.042 52.725 1.00 51.00 112 ASN A CA 1
ATOM 953 C C . ASN A 1 112 ? -4.562 16.595 54.136 1.00 51.00 112 ASN A C 1
ATOM 955 O O . ASN A 1 112 ? -3.878 17.519 54.566 1.00 51.00 112 ASN A O 1
ATOM 959 N N . VAL A 1 113 ? -5.542 16.050 54.872 1.00 53.00 113 VAL A N 1
ATOM 960 C CA . VAL A 1 113 ? -5.838 16.480 56.258 1.00 53.00 113 VAL A CA 1
ATOM 961 C C . VAL A 1 113 ? -4.978 15.738 57.293 1.00 53.00 113 VAL A C 1
ATOM 963 O O . VAL A 1 113 ? -4.754 16.250 58.383 1.00 53.00 113 VAL A O 1
ATOM 966 N N . SER A 1 114 ? -4.426 14.566 56.965 1.00 51.56 114 SER A N 1
ATOM 967 C CA . SER A 1 114 ? -3.603 13.769 57.892 1.00 51.56 114 SER A CA 1
ATOM 968 C C . SER A 1 114 ? -2.116 14.155 57.954 1.00 51.56 114 SER A C 1
ATOM 970 O O . SER A 1 114 ? -1.370 13.531 58.699 1.00 51.56 114 SER A O 1
ATOM 972 N N . THR A 1 115 ? -1.658 15.150 57.189 1.00 53.47 115 THR A N 1
ATOM 973 C CA . THR A 1 115 ? -0.238 15.569 57.139 1.00 53.47 115 THR A CA 1
ATOM 974 C C . THR A 1 115 ? 0.039 16.910 57.821 1.00 53.47 115 THR A C 1
ATOM 976 O O . THR A 1 115 ? 1.079 17.514 57.579 1.00 53.47 115 THR A O 1
ATOM 979 N N . GLN A 1 116 ? -0.880 17.405 58.655 1.00 51.38 116 GLN A N 1
ATOM 980 C 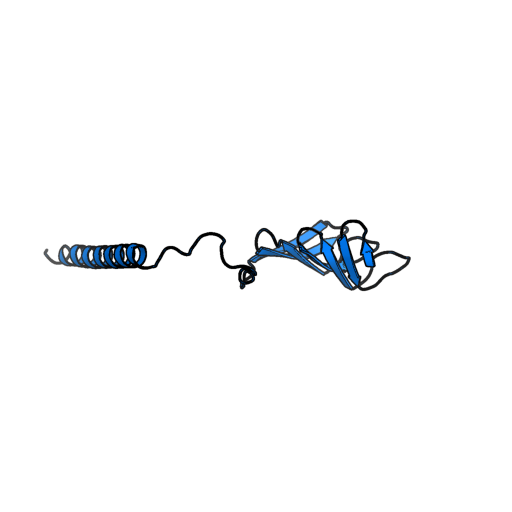CA . GLN A 1 116 ? -0.730 18.700 59.324 1.00 51.38 116 GLN A CA 1
ATOM 981 C C . GLN A 1 116 ? -1.123 18.638 60.806 1.00 51.38 116 GLN A C 1
ATOM 983 O O . GLN A 1 116 ? -1.910 19.445 61.281 1.00 51.38 116 GLN A O 1
ATOM 988 N N . THR A 1 117 ? -0.565 17.673 61.535 1.00 50.28 117 THR A N 1
ATOM 989 C CA . THR A 1 117 ? -0.417 17.734 62.996 1.00 50.28 117 THR A CA 1
ATOM 990 C C . THR A 1 117 ? 0.845 16.968 63.375 1.00 50.28 117 THR A C 1
ATOM 992 O O . THR A 1 117 ? 0.800 15.744 63.424 1.00 50.28 117 THR A O 1
ATOM 995 N N . ASP A 1 118 ? 1.947 17.693 63.551 1.00 39.50 118 ASP A N 1
ATOM 996 C CA . ASP A 1 118 ? 3.029 17.443 64.515 1.00 39.50 118 ASP A CA 1
ATOM 997 C C . ASP A 1 118 ? 3.852 18.735 64.654 1.00 39.50 118 ASP A C 1
ATOM 999 O O . ASP A 1 118 ? 4.165 19.355 63.608 1.00 39.50 118 ASP A O 1
#

Radius of gyration: 25.59 Å; chains: 1; bounding box: 43×28×85 Å

Sequence (118 aa):
MWYANKTYYEGNFYNDKHHGRGLFVYVNGNRYIGEWNANYKHGFGAYYYMDSGQIQMGHWIKDHCVNSWMIDMKYRQTATSPTEFSIPEKSQFVKQFKRYIKLQEKRSDTVNVSTQTD

Foldseek 3Di:
DADPQRKDKDADDDPNFAAQWIKTAHPVRWIKTAGDDRNFGAAWIWTADLPQQKIWTAGDDRNDGDGTDMDHNPDNDDPPDDPPDDDPPCVPVVVVVVVVVVVVVVVVVVVVVVPPDD

pLDDT: mean 82.16, std 17.73, range [39.5, 98.38]

InterPro domains:
  IPR003409 MORN repeat [PF02493] (9-31)
  IPR003409 MORN repeat [PF02493] (32-52)
  IPR003409 MORN repeat [SM00698] (7-28)
  IPR003409 MORN repeat [SM00698] (30-51)
  IPR052472 MORN repeat-containing protein 3 [PTHR46511] (1-101)

Secondary structure (DSSP, 8-state):
-B-TTS-EEEEEEETTEEEEEEEEE-TTS-EEEEEEETTEEEEEEEEEETTTTEEEEEEEETTEEEEEEEEE-SSPPPPSS--SSPPPPTHHHHHHHHHHHHHHHHHHHHHHSTTS--

Organism: Lygus hesperus (NCBI:txid30085)